Protein AF-A0A9D8DYU2-F1 (afdb_monomer_lite)

Radius of gyration: 23.13 Å; chains: 1; bounding box: 58×25×60 Å

Secondary structure (DSSP, 8-state):
--HHHHHHHHHHHHHHHHHHHHHHHHHHHHHHHHHHHHHHHHHHHHHHHHHHHHTPPPS-TTS-HHHHHHHHHHHHHHHHHHHHHHHTS---

Foldseek 3Di:
DDPVVVVVVVVVVVVVVCVVVVVVVVLVVVLVVLVVVLVVLVVLLVVLVVCVVVVHDRPDPPDDSVVSNVVSVVVNVVSVVVSVVSVPPDPD

Sequence (92 aa):
MGFMDKVKETAAKAGEAAKDAGKAAQDKIEEQKVKKKISDLKEQLGGVVFAQRTGAANPSADASFDATIDRLVGEITEQETALAAVGETPAE

Structure (mmCIF, N/CA/C/O backbone):
data_AF-A0A9D8DYU2-F1
#
_entry.id   AF-A0A9D8DYU2-F1
#
loop_
_atom_site.group_PDB
_atom_site.id
_atom_site.type_symbol
_atom_site.label_atom_id
_atom_site.label_alt_id
_atom_site.label_comp_id
_atom_site.label_asym_id
_atom_site.label_entity_id
_atom_site.label_seq_id
_atom_site.pdbx_PDB_ins_code
_atom_site.Cartn_x
_atom_site.Cartn_y
_atom_site.Cartn_z
_atom_site.occupancy
_atom_site.B_iso_or_equiv
_atom_site.auth_seq_id
_atom_site.auth_comp_id
_atom_site.auth_asym_id
_atom_site.auth_atom_id
_atom_site.pdbx_PDB_model_num
ATOM 1 N N . MET A 1 1 ? -39.694 11.862 40.448 1.00 58.50 1 MET A N 1
ATOM 2 C CA . MET A 1 1 ? -38.607 12.251 39.525 1.00 58.50 1 MET A CA 1
ATOM 3 C C . MET A 1 1 ? -39.180 13.201 38.490 1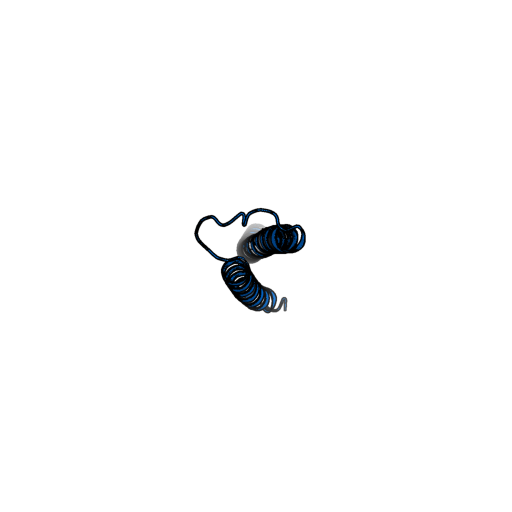.00 58.50 1 MET A C 1
ATOM 5 O O . MET A 1 1 ? -39.986 12.780 37.667 1.00 58.50 1 MET A O 1
ATOM 9 N N . GLY A 1 2 ? -38.890 14.497 38.625 1.00 72.50 2 GLY A N 1
ATOM 10 C CA . GLY A 1 2 ? -39.430 15.529 37.735 1.00 72.50 2 GLY A CA 1
ATOM 11 C C . GLY A 1 2 ? -38.836 15.433 36.330 1.00 72.50 2 GLY A C 1
ATOM 12 O O . GLY A 1 2 ? -37.776 14.845 36.143 1.00 72.50 2 GLY A O 1
ATOM 13 N N . PHE A 1 3 ? -39.495 16.040 35.343 1.00 71.50 3 PHE A N 1
ATOM 14 C CA . PHE A 1 3 ? -39.011 16.125 33.956 1.00 71.50 3 PHE A CA 1
ATOM 15 C C . PHE A 1 3 ? -37.538 16.574 33.850 1.00 71.50 3 PHE A C 1
ATOM 17 O O . PHE A 1 3 ? -36.810 16.077 32.998 1.00 71.50 3 PHE A O 1
ATOM 24 N N . MET A 1 4 ? -37.080 17.437 34.764 1.00 73.62 4 MET A N 1
ATOM 25 C CA . MET A 1 4 ? -35.688 17.899 34.861 1.00 73.62 4 MET A CA 1
ATOM 26 C C . MET A 1 4 ? -34.679 16.764 35.126 1.00 73.62 4 MET A C 1
ATOM 28 O O . MET A 1 4 ? -33.556 16.811 34.632 1.00 73.62 4 MET A O 1
ATOM 32 N N . ASP A 1 5 ? -35.089 15.737 35.873 1.00 76.50 5 ASP A N 1
ATOM 33 C CA . ASP A 1 5 ? -34.271 14.568 36.216 1.00 76.50 5 ASP A CA 1
ATOM 34 C C . ASP A 1 5 ? -34.089 13.660 34.987 1.00 76.50 5 ASP A C 1
ATOM 36 O O . ASP A 1 5 ? -32.972 13.288 34.640 1.00 76.50 5 ASP A O 1
ATOM 40 N N . LYS A 1 6 ? -35.173 13.441 34.223 1.00 68.50 6 LYS A N 1
ATOM 41 C CA . LYS A 1 6 ? -35.148 12.725 32.932 1.00 68.50 6 LYS A CA 1
ATOM 42 C C . LYS A 1 6 ? -34.305 13.437 31.876 1.00 68.50 6 LYS A C 1
ATOM 44 O O . LYS A 1 6 ? -33.606 12.783 31.105 1.00 68.50 6 LYS A O 1
ATOM 49 N N . VAL A 1 7 ? -34.367 14.769 31.823 1.00 70.12 7 VAL A N 1
ATOM 50 C CA . VAL A 1 7 ? -33.569 15.570 30.879 1.00 70.12 7 VAL A CA 1
ATOM 51 C C . VAL A 1 7 ? -32.082 15.493 31.223 1.00 70.12 7 VAL A C 1
ATOM 53 O O . VAL A 1 7 ? -31.272 15.288 30.322 1.00 70.12 7 VAL A O 1
ATOM 56 N N . LYS A 1 8 ? -31.710 15.579 32.507 1.00 67.56 8 LYS A N 1
ATOM 57 C CA . LYS A 1 8 ? -30.318 15.372 32.941 1.00 67.56 8 LYS A CA 1
ATOM 58 C C . LYS A 1 8 ? -29.814 13.969 32.618 1.00 67.56 8 LYS A C 1
ATOM 60 O O . LYS A 1 8 ? -28.703 13.839 32.117 1.00 67.56 8 LYS A O 1
ATOM 65 N N . GLU A 1 9 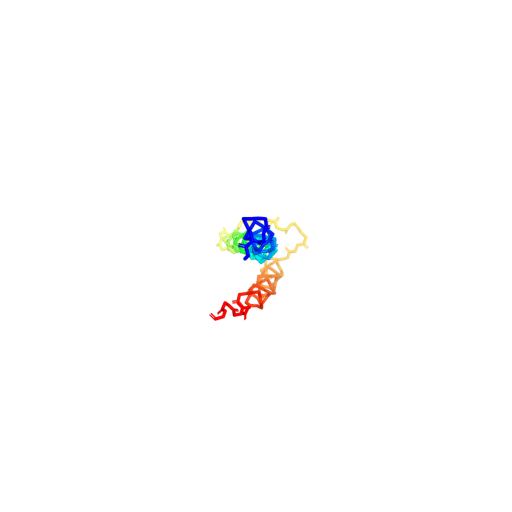? -30.627 12.943 32.852 1.00 73.81 9 GLU A N 1
ATOM 66 C CA . GLU A 1 9 ? -30.263 11.557 32.541 1.00 73.81 9 GLU A CA 1
ATOM 67 C C . GLU A 1 9 ? -30.099 11.333 31.026 1.00 73.81 9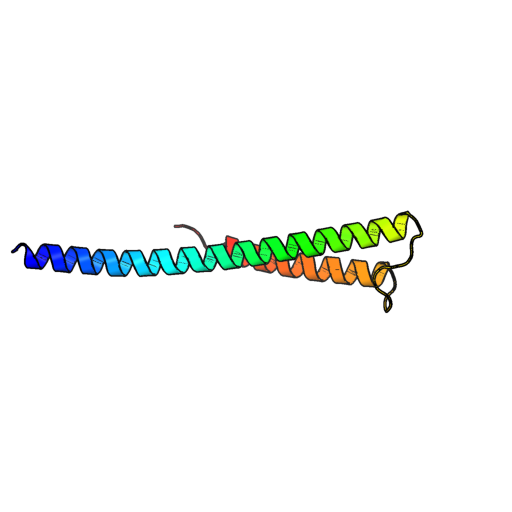 GLU A C 1
ATOM 69 O O . GLU A 1 9 ? -29.168 10.663 30.585 1.00 73.81 9 GLU A O 1
ATOM 74 N N . THR A 1 10 ? -30.951 11.962 30.210 1.00 65.00 10 THR A N 1
ATOM 75 C CA . THR A 1 10 ? -30.860 11.905 28.741 1.00 65.00 10 THR A CA 1
ATOM 76 C C . THR A 1 10 ? -29.631 12.655 28.226 1.00 65.00 10 THR A C 1
ATOM 78 O O . THR A 1 10 ? -28.947 12.167 27.334 1.00 65.00 10 THR A O 1
ATOM 81 N N . ALA A 1 11 ? -29.309 13.814 28.806 1.00 64.75 11 ALA A N 1
ATOM 82 C CA . ALA A 1 11 ? -28.110 14.574 28.465 1.00 64.75 11 ALA A CA 1
ATOM 83 C C . ALA A 1 11 ? -26.820 13.840 28.874 1.00 64.75 11 ALA A C 1
ATOM 85 O O . ALA A 1 11 ? -25.852 13.849 28.118 1.00 64.75 11 ALA A O 1
ATOM 86 N N . ALA A 1 12 ? -26.817 13.166 30.030 1.00 64.81 12 ALA A N 1
ATOM 87 C CA . ALA A 1 12 ? -25.703 12.325 30.462 1.00 64.81 12 ALA A CA 1
ATOM 88 C C . ALA A 1 12 ? -25.497 11.134 29.508 1.00 64.81 12 ALA A C 1
ATOM 90 O O . ALA A 1 12 ? -24.396 10.952 28.993 1.00 64.81 12 ALA A O 1
ATOM 91 N N . LYS A 1 13 ? -26.574 10.413 29.160 1.00 64.44 13 LYS A N 1
ATOM 92 C CA . LYS A 1 13 ? -26.531 9.314 28.176 1.00 64.44 13 LYS A CA 1
ATOM 93 C C . LYS A 1 13 ? -26.127 9.777 26.773 1.00 64.44 13 LYS A C 1
ATOM 95 O O . LYS A 1 13 ? -25.392 9.074 26.090 1.00 64.44 13 LYS A O 1
ATOM 100 N N . ALA A 1 14 ? -26.559 10.964 26.346 1.00 59.78 14 ALA A N 1
ATOM 101 C CA . ALA A 1 14 ? -26.146 11.549 25.070 1.00 59.78 14 ALA A CA 1
ATOM 102 C C . ALA A 1 14 ? -24.659 11.947 25.065 1.00 59.78 14 ALA A C 1
ATOM 104 O O . ALA A 1 14 ? -23.986 11.794 24.048 1.00 59.78 14 ALA A O 1
ATOM 105 N N . GLY A 1 15 ? -24.134 12.428 26.197 1.00 60.53 15 GLY A N 1
ATOM 106 C CA . GLY A 1 15 ? -22.716 12.752 26.363 1.00 60.53 15 GLY A CA 1
ATOM 107 C C . GLY A 1 15 ? -21.800 11.523 26.366 1.00 60.53 15 GLY A C 1
ATOM 108 O O . GLY A 1 15 ? -20.704 11.592 25.813 1.00 60.53 15 GLY A O 1
ATOM 109 N N . GLU A 1 16 ? -22.246 10.402 26.939 1.00 61.06 16 GLU A N 1
ATOM 110 C CA . GLU A 1 16 ? -21.552 9.106 26.847 1.00 61.06 16 GLU A CA 1
ATOM 111 C C . GLU A 1 16 ? -21.603 8.539 25.422 1.00 61.06 16 GLU A C 1
ATOM 113 O O . GLU A 1 16 ? -20.553 8.289 24.833 1.00 61.06 16 GLU A O 1
ATOM 118 N N . ALA A 1 17 ? -22.785 8.492 24.794 1.00 60.28 17 ALA A N 1
ATOM 119 C CA . ALA A 1 17 ? -22.931 8.017 23.414 1.00 60.28 17 ALA A CA 1
ATOM 120 C C . ALA A 1 17 ? -22.102 8.832 22.400 1.00 60.28 17 ALA A C 1
ATOM 122 O O . ALA A 1 17 ? -21.583 8.282 21.430 1.00 60.28 17 ALA A O 1
ATOM 123 N N . ALA A 1 18 ? -21.935 10.140 22.625 1.00 59.03 18 ALA A N 1
ATOM 124 C CA . ALA A 1 18 ? -21.097 10.992 21.784 1.00 59.03 18 ALA A CA 1
ATOM 125 C C . ALA A 1 18 ? -19.593 10.689 21.920 1.00 59.03 18 ALA A C 1
ATOM 127 O O . ALA A 1 18 ? -18.855 10.825 20.943 1.00 59.03 18 ALA A O 1
ATOM 128 N N . LYS A 1 19 ? -19.123 10.278 23.106 1.00 60.12 19 LYS A N 1
ATOM 129 C CA . LYS A 1 19 ? -17.711 9.927 23.325 1.00 60.12 19 LYS A CA 1
ATOM 130 C C . LYS A 1 19 ? -17.352 8.595 22.674 1.00 60.12 19 LYS A C 1
ATOM 132 O O . LYS A 1 19 ? -16.316 8.523 22.014 1.00 60.12 19 LYS A O 1
ATOM 137 N N . ASP A 1 20 ? -18.212 7.588 22.801 1.00 60.34 20 ASP A N 1
ATOM 138 C CA . ASP A 1 20 ? -17.986 6.279 22.177 1.00 60.34 20 ASP A CA 1
ATOM 139 C C . ASP A 1 20 ? -18.145 6.334 20.652 1.00 60.34 20 ASP A C 1
ATOM 141 O O . ASP A 1 20 ? -17.309 5.801 19.920 1.00 60.34 20 ASP A O 1
ATOM 145 N N . ALA A 1 21 ? -19.123 7.092 20.141 1.00 58.25 21 ALA A N 1
ATOM 146 C CA . ALA A 1 21 ? -19.253 7.330 18.702 1.00 58.25 21 ALA A CA 1
ATOM 147 C C . ALA A 1 21 ? -18.070 8.130 18.122 1.00 58.25 21 ALA A C 1
ATOM 149 O O . ALA A 1 21 ? -17.660 7.891 16.986 1.00 58.25 21 ALA A O 1
ATOM 150 N N . GLY A 1 22 ? -17.504 9.066 18.893 1.00 62.31 22 GLY A N 1
ATOM 151 C CA . GLY A 1 22 ? -16.337 9.849 18.489 1.00 62.31 22 GLY A CA 1
ATOM 152 C C . GLY A 1 22 ? -15.070 9.005 18.336 1.00 62.31 22 GLY A C 1
ATOM 153 O O . GLY A 1 22 ? -14.343 9.185 17.360 1.00 62.31 22 GLY A O 1
ATOM 154 N N . LYS A 1 23 ? -14.836 8.056 19.251 1.00 62.84 23 LYS A N 1
ATOM 155 C CA . LYS A 1 23 ? -13.713 7.108 19.159 1.00 62.84 23 LYS A CA 1
ATOM 156 C C . LYS A 1 23 ? -13.876 6.154 17.980 1.00 62.84 23 LYS A C 1
ATOM 158 O O . LYS A 1 23 ? -13.026 6.142 17.100 1.00 62.84 23 LYS A O 1
ATOM 163 N N . ALA A 1 24 ? -15.034 5.504 17.865 1.00 64.12 24 ALA A N 1
ATOM 164 C CA . ALA A 1 24 ? -15.317 4.594 16.755 1.00 64.12 24 ALA A CA 1
ATOM 165 C C . ALA A 1 24 ? -15.231 5.276 15.372 1.00 64.12 24 ALA A C 1
ATOM 167 O O . ALA A 1 24 ? -14.877 4.644 14.375 1.00 64.12 24 ALA A O 1
ATOM 168 N N . ALA A 1 25 ? -15.551 6.573 15.287 1.00 64.94 25 ALA A N 1
ATOM 169 C CA . ALA A 1 25 ? -15.366 7.352 14.066 1.00 64.94 25 ALA A CA 1
ATOM 170 C C . ALA A 1 25 ? -13.886 7.650 13.773 1.00 64.94 25 ALA A C 1
ATOM 172 O O . ALA A 1 25 ? -13.478 7.572 12.614 1.00 64.94 25 ALA A O 1
ATOM 173 N N . GLN A 1 26 ? -13.085 7.980 14.790 1.00 67.56 26 GLN A N 1
ATOM 174 C CA . GLN A 1 26 ? -11.644 8.195 14.628 1.00 67.56 26 GLN A CA 1
ATOM 175 C C . GLN A 1 26 ? -10.938 6.909 14.196 1.00 67.56 26 GLN A C 1
ATOM 177 O O . GLN A 1 26 ? -10.245 6.931 13.180 1.00 67.56 26 GLN A O 1
ATOM 182 N N . ASP A 1 27 ? -11.214 5.790 14.867 1.00 70.31 27 ASP A N 1
ATOM 183 C CA . ASP A 1 27 ? -10.611 4.487 14.562 1.00 70.31 27 ASP A CA 1
ATOM 184 C C . ASP A 1 27 ? -10.919 4.052 13.119 1.00 70.31 27 ASP A C 1
ATOM 186 O O . ASP A 1 27 ? -10.024 3.664 12.365 1.00 70.31 27 ASP A O 1
ATOM 190 N N . LYS A 1 28 ? -12.166 4.239 12.657 1.00 74.88 28 LYS A N 1
ATOM 191 C CA . LYS A 1 28 ? -12.537 3.975 11.254 1.00 74.88 28 LYS A CA 1
ATOM 192 C C . LYS A 1 28 ? -11.804 4.869 10.259 1.00 74.88 28 LYS A C 1
ATOM 194 O O . LYS A 1 28 ? -11.458 4.412 9.170 1.00 74.88 28 LYS A O 1
ATOM 199 N N . ILE A 1 29 ? -11.588 6.144 10.579 1.00 78.81 29 ILE A N 1
ATOM 200 C CA . ILE A 1 29 ? -10.856 7.056 9.690 1.00 78.81 29 ILE A CA 1
ATOM 201 C C . ILE A 1 29 ? -9.386 6.639 9.595 1.00 78.81 29 ILE A C 1
ATOM 203 O O . ILE A 1 29 ? -8.808 6.695 8.507 1.00 78.81 29 ILE A O 1
ATOM 207 N N . GLU A 1 30 ? -8.777 6.222 10.703 1.00 78.31 30 GLU A N 1
ATOM 208 C CA . GLU A 1 30 ? -7.400 5.729 10.709 1.00 78.31 30 GLU A CA 1
ATOM 209 C C . GLU A 1 30 ? -7.262 4.422 9.926 1.00 78.31 30 GLU A C 1
ATOM 211 O O . GLU A 1 30 ? -6.399 4.330 9.050 1.00 78.31 30 GLU A O 1
ATOM 216 N N . GLU A 1 31 ? -8.182 3.476 10.115 1.00 81.12 31 GLU A N 1
ATOM 217 C CA . GLU A 1 31 ? -8.230 2.227 9.351 1.00 81.12 31 GLU A CA 1
ATOM 218 C C . GLU A 1 31 ? -8.320 2.486 7.837 1.00 81.12 31 GLU A C 1
ATOM 220 O O . GLU A 1 31 ? -7.564 1.920 7.043 1.00 81.12 31 GLU A O 1
ATOM 225 N N . GLN A 1 32 ? -9.209 3.392 7.418 1.00 85.19 32 GLN A N 1
ATOM 226 C CA . GLN A 1 32 ? -9.367 3.753 6.007 1.00 85.19 32 GLN A CA 1
ATOM 227 C C . GLN A 1 32 ? -8.112 4.424 5.437 1.00 85.19 32 GLN A C 1
ATOM 229 O O . GLN A 1 32 ? -7.739 4.166 4.291 1.00 85.19 32 GLN A O 1
ATOM 234 N N . LYS A 1 33 ? -7.419 5.254 6.227 1.00 86.19 33 LYS A N 1
ATOM 235 C CA . LYS A 1 33 ? -6.142 5.855 5.815 1.00 86.19 33 LYS A CA 1
ATOM 236 C C . LYS A 1 33 ? -5.066 4.794 5.608 1.00 86.19 33 LYS A C 1
ATOM 238 O O . LYS A 1 33 ? -4.354 4.861 4.608 1.00 86.19 33 LYS A O 1
ATOM 243 N N . VAL A 1 34 ? -4.948 3.828 6.518 1.00 85.88 34 VAL A N 1
ATOM 244 C CA . VAL A 1 34 ? -3.967 2.738 6.405 1.00 85.88 34 VAL A CA 1
ATOM 245 C C . VAL A 1 34 ? -4.292 1.846 5.203 1.00 85.88 34 VAL A C 1
ATOM 247 O O . VAL A 1 34 ? -3.415 1.598 4.378 1.00 85.88 34 VAL A O 1
ATOM 250 N N . LYS A 1 35 ? -5.563 1.467 5.011 1.00 87.19 35 LYS A N 1
ATOM 251 C CA . LYS A 1 35 ? -6.020 0.718 3.823 1.00 87.19 35 LYS A CA 1
ATOM 252 C C . LYS A 1 35 ? -5.694 1.439 2.519 1.00 87.19 35 LYS A C 1
ATOM 254 O O . LYS A 1 35 ? -5.209 0.812 1.578 1.00 87.19 35 LYS A O 1
ATOM 259 N N . LYS A 1 36 ? -5.920 2.755 2.467 1.00 90.69 36 LYS A N 1
ATOM 260 C CA . LYS A 1 36 ? -5.582 3.563 1.293 1.00 90.69 36 LYS A CA 1
ATOM 261 C C . LYS A 1 36 ? -4.079 3.542 1.010 1.00 90.69 36 LYS A C 1
ATOM 263 O O . LYS A 1 36 ? -3.698 3.255 -0.117 1.00 90.69 36 LYS A O 1
ATOM 268 N N . LYS A 1 37 ? -3.240 3.745 2.032 1.00 89.75 37 LYS A N 1
ATOM 269 C CA . LYS A 1 37 ? -1.777 3.664 1.887 1.00 89.75 37 LYS A CA 1
ATOM 270 C C . LYS A 1 37 ? -1.322 2.303 1.360 1.00 89.75 37 LYS A C 1
ATOM 272 O O . LYS A 1 37 ? -0.498 2.256 0.455 1.00 89.75 37 LYS A O 1
ATOM 277 N N . ILE A 1 38 ? -1.876 1.206 1.881 1.00 91.19 38 ILE A N 1
ATOM 278 C CA . ILE A 1 38 ? -1.572 -0.150 1.393 1.00 91.19 38 ILE A CA 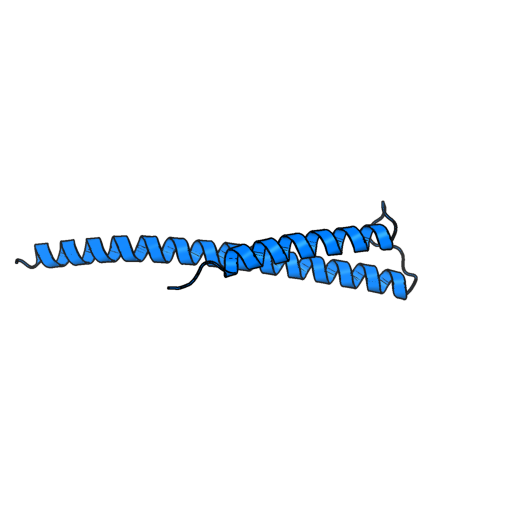1
ATOM 279 C C . ILE A 1 38 ? -1.948 -0.287 -0.086 1.00 91.19 38 ILE A C 1
ATOM 281 O O . ILE A 1 38 ? -1.179 -0.849 -0.862 1.00 91.19 38 ILE A O 1
ATOM 285 N N . SER A 1 39 ? -3.110 0.235 -0.489 1.00 93.06 39 SER A N 1
ATOM 286 C CA . SER A 1 39 ? -3.538 0.224 -1.891 1.00 93.06 39 SER A CA 1
ATOM 287 C C . SER A 1 39 ? -2.571 1.002 -2.786 1.00 93.06 39 SER A C 1
ATOM 289 O O . SER A 1 39 ? -2.135 0.468 -3.803 1.00 93.06 39 SER A O 1
ATOM 291 N N . ASP A 1 40 ? -2.192 2.217 -2.384 1.00 93.75 40 ASP A N 1
ATOM 292 C CA . ASP A 1 40 ? -1.255 3.063 -3.133 1.00 93.75 40 ASP A CA 1
ATOM 293 C C . ASP A 1 40 ? 0.127 2.390 -3.266 1.00 93.75 40 ASP A C 1
ATOM 295 O O . ASP A 1 40 ? 0.760 2.448 -4.321 1.00 93.75 40 ASP A O 1
ATOM 299 N N . LEU A 1 41 ? 0.604 1.711 -2.215 1.00 93.19 41 LEU A N 1
ATOM 300 C CA . LEU A 1 41 ? 1.865 0.961 -2.243 1.00 93.19 41 LEU A CA 1
ATOM 301 C C . LEU A 1 41 ? 1.786 -0.276 -3.152 1.00 93.19 41 LEU A C 1
ATOM 303 O O . LEU A 1 41 ? 2.731 -0.560 -3.888 1.00 93.19 41 LEU A O 1
ATOM 307 N N . LYS A 1 42 ? 0.660 -1.001 -3.144 1.00 93.12 42 LYS A N 1
ATOM 308 C CA . LYS A 1 42 ? 0.433 -2.152 -4.036 1.00 93.12 42 LYS A CA 1
ATOM 309 C C . LYS A 1 42 ? 0.371 -1.735 -5.502 1.00 93.12 42 LYS A C 1
ATOM 311 O O . LYS A 1 42 ? 0.898 -2.447 -6.355 1.00 93.12 42 LYS A O 1
ATOM 316 N N . GLU A 1 43 ? -0.233 -0.588 -5.796 1.00 94.25 43 GLU A N 1
ATOM 317 C CA . GLU A 1 43 ? -0.252 -0.024 -7.147 1.00 94.25 43 GLU A CA 1
ATOM 318 C C . GLU A 1 43 ? 1.162 0.346 -7.613 1.00 94.25 43 GLU A C 1
ATOM 320 O O . GLU A 1 43 ? 1.572 -0.045 -8.708 1.00 94.25 43 GLU A O 1
ATOM 325 N N . GLN A 1 44 ? 1.948 1.001 -6.752 1.00 92.38 44 GLN A N 1
ATOM 326 C CA . GLN A 1 44 ? 3.357 1.296 -7.030 1.00 92.38 44 GLN A CA 1
ATOM 327 C C . GLN A 1 44 ? 4.170 0.022 -7.280 1.00 92.38 44 GLN A C 1
ATOM 329 O O . GLN A 1 44 ? 4.906 -0.048 -8.265 1.00 92.38 44 GLN A O 1
ATOM 334 N N . LEU A 1 45 ? 3.996 -1.009 -6.448 1.00 93.38 45 LEU A N 1
ATOM 335 C CA . LEU A 1 45 ? 4.653 -2.305 -6.631 1.00 93.38 45 LEU A CA 1
ATOM 336 C C . LEU A 1 45 ? 4.282 -2.927 -7.982 1.00 93.38 45 LEU A C 1
ATOM 338 O O . LEU A 1 45 ? 5.162 -3.380 -8.715 1.00 93.38 45 LEU A O 1
ATOM 342 N N . GLY A 1 46 ? 2.997 -2.902 -8.341 1.00 92.12 46 GLY A N 1
ATOM 343 C CA . GLY A 1 46 ? 2.516 -3.369 -9.638 1.00 92.12 46 GLY A CA 1
ATOM 344 C C . GLY A 1 46 ? 3.164 -2.624 -10.806 1.00 92.12 46 GLY A C 1
ATOM 345 O O . GLY A 1 46 ? 3.613 -3.259 -11.759 1.00 92.12 46 GLY A O 1
ATOM 346 N N . GLY A 1 47 ? 3.282 -1.297 -10.710 1.00 92.88 47 GLY A N 1
ATOM 347 C CA . GLY A 1 47 ? 3.954 -0.468 -11.714 1.00 92.88 47 GLY A CA 1
ATOM 348 C C . GLY A 1 47 ? 5.440 -0.802 -11.874 1.00 92.88 47 GLY A C 1
ATOM 349 O O . GLY A 1 47 ? 5.922 -0.945 -12.998 1.00 92.88 47 GLY A O 1
ATOM 350 N N . VAL A 1 48 ? 6.155 -0.994 -10.762 1.00 92.62 48 VAL A N 1
ATOM 351 C CA . VAL A 1 48 ? 7.581 -1.366 -10.756 1.00 92.62 48 VAL A CA 1
ATOM 352 C C . VAL A 1 48 ? 7.787 -2.756 -11.365 1.00 92.62 48 VAL A C 1
ATOM 354 O O . VAL A 1 48 ? 8.630 -2.918 -12.248 1.00 92.62 48 VAL A O 1
ATOM 357 N N . VAL A 1 49 ? 6.993 -3.751 -10.955 1.00 92.75 49 VAL A N 1
ATOM 358 C CA . VAL A 1 49 ? 7.067 -5.121 -11.494 1.00 92.75 49 VAL A CA 1
ATOM 359 C C . VAL A 1 49 ? 6.699 -5.146 -12.976 1.00 92.75 49 VAL A C 1
ATOM 361 O O . VAL A 1 49 ? 7.355 -5.828 -13.762 1.00 92.75 49 VAL A O 1
ATOM 364 N N . PHE A 1 50 ? 5.680 -4.390 -13.386 1.00 93.19 50 PHE A N 1
ATOM 365 C CA . PHE A 1 50 ? 5.318 -4.271 -14.795 1.00 93.19 50 PHE A CA 1
ATOM 366 C C . PHE A 1 50 ? 6.478 -3.695 -15.611 1.00 93.19 50 PHE A C 1
ATOM 368 O O . PHE A 1 50 ? 6.890 -4.317 -16.588 1.00 93.19 50 PHE A O 1
ATOM 375 N N . ALA A 1 51 ? 7.067 -2.580 -15.169 1.00 91.44 51 ALA A N 1
ATOM 376 C CA . ALA A 1 51 ? 8.216 -1.967 -15.830 1.00 91.44 51 ALA A CA 1
ATOM 377 C C . ALA A 1 51 ? 9.419 -2.924 -15.921 1.00 91.44 51 ALA A C 1
ATOM 379 O O . ALA A 1 51 ? 10.031 -3.031 -16.986 1.00 91.44 51 ALA A O 1
ATOM 380 N N . GLN A 1 52 ? 9.699 -3.687 -14.857 1.00 92.25 52 GLN A N 1
ATOM 381 C CA . GLN A 1 52 ? 10.733 -4.729 -14.852 1.00 92.25 52 GLN A CA 1
ATOM 382 C C . GLN A 1 52 ? 10.461 -5.791 -15.928 1.00 92.25 52 GLN A C 1
ATOM 384 O O . GLN A 1 52 ? 11.366 -6.192 -16.660 1.00 92.25 52 GLN A O 1
ATOM 389 N N . ARG A 1 53 ? 9.205 -6.242 -16.052 1.00 92.56 53 ARG A N 1
ATOM 390 C CA . ARG A 1 53 ? 8.798 -7.292 -17.001 1.00 92.56 53 ARG A CA 1
ATOM 391 C C . ARG A 1 53 ? 8.771 -6.819 -18.448 1.00 92.56 53 ARG A C 1
ATOM 393 O O . ARG A 1 53 ? 9.039 -7.619 -19.340 1.00 92.56 53 ARG A O 1
ATOM 400 N N . THR A 1 54 ? 8.467 -5.548 -18.687 1.00 93.56 54 THR A N 1
ATOM 401 C CA . THR A 1 54 ? 8.461 -4.963 -20.033 1.00 93.56 54 THR A CA 1
ATOM 402 C C . THR A 1 54 ? 9.826 -4.432 -20.466 1.00 93.56 54 THR A C 1
ATOM 404 O O . THR A 1 54 ? 9.946 -3.937 -21.583 1.00 93.56 54 THR A O 1
ATOM 407 N N . GLY A 1 55 ? 10.846 -4.493 -19.601 1.00 86.31 55 GLY A N 1
ATOM 408 C CA . GLY A 1 55 ? 12.157 -3.892 -19.863 1.00 86.31 55 GLY A CA 1
ATOM 409 C C . GLY A 1 55 ? 12.114 -2.362 -19.941 1.00 86.31 55 GLY A C 1
ATOM 410 O O . GLY A 1 55 ? 12.967 -1.755 -20.586 1.00 86.31 55 GLY A O 1
ATOM 411 N N . ALA A 1 56 ? 11.105 -1.739 -19.325 1.00 86.06 56 ALA A N 1
ATOM 412 C CA . ALA A 1 56 ? 11.025 -0.289 -19.211 1.00 86.06 56 ALA A CA 1
ATOM 413 C C . ALA A 1 56 ? 12.027 0.219 -18.160 1.00 86.06 56 ALA A C 1
ATOM 415 O O . ALA A 1 56 ? 12.579 -0.555 -17.378 1.00 86.06 56 ALA A O 1
ATOM 416 N N . ALA A 1 57 ? 12.275 1.529 -18.138 1.00 82.31 57 ALA A N 1
ATOM 417 C CA . ALA A 1 57 ? 13.129 2.134 -17.120 1.00 82.31 57 ALA A CA 1
ATOM 418 C C . ALA A 1 57 ? 12.510 1.977 -15.722 1.00 82.31 57 ALA A C 1
ATOM 420 O O . ALA A 1 57 ? 11.288 2.060 -15.573 1.00 82.31 57 ALA A O 1
ATOM 421 N N . ASN A 1 58 ? 13.348 1.773 -14.698 1.00 78.25 58 ASN A N 1
ATOM 422 C CA . ASN A 1 58 ? 12.864 1.756 -13.321 1.00 78.25 58 ASN A CA 1
ATOM 423 C C . ASN A 1 58 ? 12.287 3.141 -12.985 1.00 78.25 58 ASN A C 1
ATOM 425 O O . ASN A 1 58 ? 13.001 4.133 -13.147 1.00 78.25 58 ASN A O 1
ATOM 429 N N . PRO A 1 59 ? 11.027 3.240 -12.520 1.00 75.62 59 PRO A N 1
ATOM 430 C CA . PRO A 1 59 ? 10.481 4.510 -12.045 1.00 75.62 59 PRO A CA 1
ATOM 431 C C . PRO A 1 59 ? 11.259 5.083 -10.849 1.00 75.62 59 PRO A C 1
ATOM 433 O O . PRO A 1 59 ? 11.213 6.288 -10.612 1.00 75.62 59 PRO A O 1
ATOM 4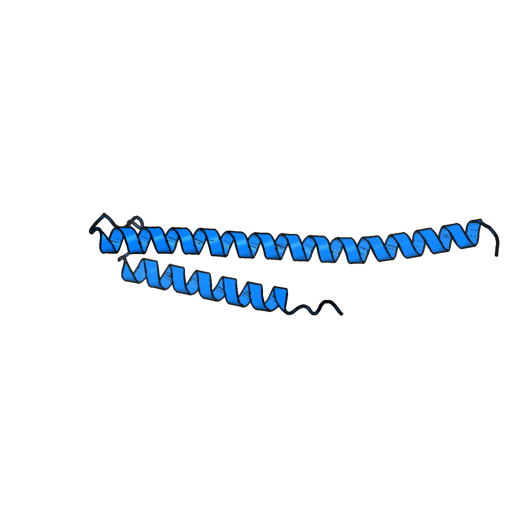36 N N . SER A 1 60 ? 11.992 4.247 -10.110 1.00 74.50 60 SER A N 1
ATOM 437 C CA . SER A 1 60 ? 12.899 4.678 -9.050 1.00 74.50 60 SER A CA 1
ATOM 438 C C . SER A 1 60 ? 14.292 4.939 -9.630 1.00 74.50 60 SER A C 1
ATOM 440 O O . SER A 1 60 ? 15.033 4.001 -9.918 1.00 74.50 60 SER A O 1
ATOM 442 N N . ALA A 1 61 ? 14.654 6.215 -9.786 1.00 69.50 61 ALA A N 1
ATOM 443 C CA . ALA A 1 61 ? 15.922 6.633 -10.395 1.00 69.50 61 ALA A CA 1
ATOM 444 C C . ALA A 1 61 ? 17.171 6.163 -9.620 1.00 69.50 61 ALA A C 1
ATOM 446 O O . ALA A 1 61 ? 18.220 5.948 -10.221 1.00 69.50 61 ALA A O 1
ATOM 447 N N . ASP A 1 62 ? 17.045 5.971 -8.303 1.00 74.06 62 ASP A N 1
ATOM 448 C CA . ASP A 1 62 ? 18.176 5.741 -7.394 1.00 74.06 62 ASP A CA 1
ATOM 449 C C . ASP A 1 62 ? 18.346 4.278 -6.938 1.00 74.06 62 ASP A C 1
ATOM 451 O O . ASP A 1 62 ? 19.201 3.988 -6.102 1.00 74.06 62 ASP A O 1
ATOM 455 N N . ALA A 1 63 ? 17.532 3.338 -7.438 1.00 79.50 63 ALA A N 1
ATOM 456 C CA . ALA A 1 63 ? 17.543 1.948 -6.972 1.00 79.50 63 ALA A CA 1
ATOM 457 C C . ALA A 1 63 ? 17.310 0.935 -8.102 1.00 79.50 63 ALA A C 1
ATOM 459 O O . ALA A 1 63 ? 16.653 1.224 -9.099 1.00 79.50 63 ALA A O 1
ATOM 460 N N . SER A 1 64 ? 17.828 -0.285 -7.938 1.00 87.56 64 SER A N 1
ATOM 461 C CA . SER A 1 64 ? 17.494 -1.425 -8.804 1.00 87.56 64 SER A CA 1
ATOM 462 C C . SER A 1 64 ? 16.040 -1.854 -8.608 1.00 87.56 64 SER A C 1
ATOM 464 O O . SER A 1 64 ? 15.497 -1.685 -7.519 1.00 87.56 64 SER A O 1
ATOM 466 N N . PHE A 1 65 ? 15.436 -2.482 -9.622 1.00 88.44 65 PHE A N 1
ATOM 467 C CA . PHE A 1 65 ? 14.070 -3.015 -9.532 1.00 88.44 65 PHE A CA 1
ATOM 468 C C . PHE A 1 65 ? 13.863 -3.894 -8.298 1.00 88.44 65 PHE A C 1
ATOM 470 O O . PHE A 1 65 ? 12.908 -3.675 -7.562 1.00 88.44 65 PHE A O 1
ATOM 477 N N . ASP A 1 66 ? 14.782 -4.828 -8.039 1.00 89.56 66 ASP A N 1
ATOM 478 C CA . ASP A 1 66 ? 14.678 -5.742 -6.898 1.00 89.56 66 ASP A CA 1
ATOM 479 C C . ASP A 1 66 ? 14.727 -4.989 -5.562 1.00 89.56 66 ASP A C 1
ATOM 481 O O . ASP A 1 66 ? 13.885 -5.210 -4.703 1.00 89.56 66 ASP A O 1
ATOM 485 N N . ALA A 1 67 ? 15.614 -3.998 -5.424 1.00 90.69 67 ALA A N 1
ATOM 486 C CA . ALA A 1 67 ? 15.687 -3.169 -4.220 1.00 90.69 67 ALA A CA 1
ATOM 487 C C . ALA A 1 67 ? 14.417 -2.322 -4.011 1.00 90.69 67 ALA A C 1
ATOM 489 O O . ALA A 1 67 ? 13.961 -2.146 -2.880 1.00 90.69 67 ALA A O 1
ATOM 490 N N . THR A 1 68 ? 13.827 -1.800 -5.092 1.00 89.81 68 THR A N 1
ATOM 491 C CA . THR A 1 68 ? 12.546 -1.082 -5.036 1.00 89.81 68 THR A CA 1
ATOM 492 C C . THR A 1 68 ? 11.400 -2.021 -4.648 1.00 89.81 68 THR A C 1
ATOM 494 O O . THR A 1 68 ? 10.566 -1.651 -3.824 1.00 89.81 68 THR A O 1
ATOM 497 N N . ILE A 1 69 ? 11.365 -3.233 -5.207 1.00 92.94 69 ILE A N 1
ATOM 498 C CA . ILE A 1 69 ? 10.361 -4.260 -4.904 1.00 92.94 69 ILE A CA 1
ATOM 499 C C . ILE A 1 69 ? 10.462 -4.697 -3.441 1.00 92.94 69 ILE A C 1
ATOM 501 O O . ILE A 1 69 ? 9.455 -4.646 -2.740 1.00 92.94 69 ILE A O 1
ATOM 505 N N . ASP A 1 70 ? 11.657 -5.054 -2.965 1.00 94.06 70 ASP A N 1
ATOM 506 C CA . ASP A 1 70 ? 11.889 -5.491 -1.583 1.00 94.06 70 ASP A CA 1
ATOM 507 C C . ASP A 1 70 ? 11.447 -4.423 -0.582 1.00 94.06 70 ASP A C 1
ATOM 509 O O . ASP A 1 70 ? 10.754 -4.715 0.395 1.00 94.06 70 ASP A O 1
ATOM 513 N N . ARG A 1 71 ? 11.781 -3.158 -0.865 1.00 93.00 71 ARG A N 1
ATOM 514 C CA . ARG A 1 71 ? 11.331 -2.021 -0.063 1.00 93.00 71 ARG A CA 1
ATOM 515 C C . ARG A 1 71 ? 9.805 -1.916 -0.033 1.00 93.00 71 ARG A C 1
ATOM 517 O O . ARG A 1 71 ? 9.231 -1.828 1.048 1.00 93.00 71 ARG A O 1
ATOM 524 N N . LEU A 1 72 ? 9.147 -1.922 -1.195 1.00 93.56 72 LEU A N 1
ATOM 525 C CA . LEU A 1 72 ? 7.689 -1.790 -1.280 1.00 93.56 72 LEU A CA 1
ATOM 526 C C . LEU A 1 72 ? 6.969 -2.958 -0.598 1.00 93.56 72 LEU A C 1
ATOM 528 O O . LEU A 1 72 ? 5.987 -2.739 0.104 1.00 93.56 72 LEU A O 1
ATOM 532 N N . VAL A 1 73 ? 7.464 -4.187 -0.758 1.00 94.94 73 VAL A N 1
ATOM 533 C CA . VAL A 1 73 ? 6.928 -5.373 -0.075 1.00 94.94 73 VAL A CA 1
ATOM 534 C C . VAL A 1 73 ? 7.088 -5.249 1.441 1.00 94.94 73 VAL A C 1
ATOM 536 O O . VAL A 1 73 ? 6.141 -5.547 2.173 1.00 94.94 73 VAL A O 1
ATOM 539 N N . GLY A 1 74 ? 8.241 -4.769 1.917 1.00 94.62 74 GLY A N 1
ATOM 540 C CA . GLY A 1 74 ? 8.474 -4.491 3.334 1.00 94.62 74 GLY A CA 1
ATOM 541 C C . GLY A 1 74 ? 7.485 -3.467 3.891 1.00 94.62 74 GLY A C 1
ATOM 542 O O . GLY A 1 74 ? 6.785 -3.756 4.860 1.00 94.62 74 GLY A O 1
ATOM 543 N N . GLU A 1 75 ? 7.346 -2.317 3.225 1.00 92.75 75 GLU A N 1
ATOM 544 C CA . GLU A 1 75 ? 6.406 -1.263 3.628 1.00 92.75 75 GLU A CA 1
ATOM 545 C C . GLU A 1 75 ? 4.948 -1.761 3.623 1.00 92.75 75 GLU A C 1
ATOM 547 O O . GLU A 1 75 ? 4.205 -1.505 4.569 1.00 92.75 75 GLU A O 1
ATOM 552 N N . ILE A 1 76 ? 4.529 -2.522 2.603 1.00 93.12 76 ILE A N 1
ATOM 553 C CA . ILE A 1 76 ? 3.184 -3.123 2.551 1.00 93.12 76 ILE A CA 1
ATOM 554 C C . ILE A 1 76 ? 2.971 -4.066 3.736 1.00 93.12 76 ILE A C 1
ATOM 556 O O . ILE A 1 76 ? 1.945 -3.968 4.404 1.00 93.12 76 ILE A O 1
ATOM 560 N N . THR A 1 77 ? 3.936 -4.942 4.021 1.00 93.19 77 THR A N 1
ATOM 561 C CA . THR A 1 77 ? 3.838 -5.927 5.109 1.00 93.19 77 THR A CA 1
ATOM 562 C C . THR A 1 77 ? 3.732 -5.246 6.474 1.00 93.19 77 THR A C 1
ATOM 564 O O . THR A 1 77 ? 2.915 -5.643 7.309 1.00 93.19 77 THR A O 1
ATOM 567 N N . GLU A 1 78 ? 4.513 -4.188 6.703 1.00 91.56 78 GLU A N 1
ATOM 568 C CA . GLU A 1 78 ? 4.431 -3.386 7.928 1.00 91.56 78 GLU A CA 1
ATOM 569 C C . GLU A 1 78 ? 3.058 -2.726 8.080 1.00 91.56 78 GLU A C 1
ATOM 571 O O . GLU A 1 78 ? 2.449 -2.796 9.150 1.00 91.56 78 GLU A O 1
ATOM 576 N N . GLN A 1 79 ? 2.537 -2.116 7.011 1.00 88.25 79 GLN A N 1
ATOM 577 C CA . GLN A 1 79 ? 1.227 -1.465 7.049 1.00 88.25 79 GLN A CA 1
ATOM 578 C C . GLN A 1 79 ? 0.080 -2.474 7.195 1.00 88.25 79 GLN A C 1
ATOM 580 O O . GLN A 1 79 ? -0.882 -2.193 7.906 1.00 88.25 79 GLN A O 1
ATOM 585 N N . GLU A 1 80 ? 0.167 -3.651 6.572 1.00 88.38 80 GLU A N 1
ATOM 586 C CA . GLU A 1 80 ? -0.810 -4.733 6.747 1.00 88.38 80 GLU A CA 1
ATOM 587 C C . GLU A 1 80 ? -0.798 -5.279 8.178 1.00 88.38 80 GLU A C 1
ATOM 589 O O . GLU A 1 80 ? -1.862 -5.503 8.753 1.00 88.38 80 GLU A O 1
ATOM 594 N N . THR A 1 81 ? 0.383 -5.409 8.787 1.00 88.75 81 THR A N 1
ATOM 595 C CA . THR A 1 81 ? 0.520 -5.798 10.200 1.00 88.75 81 THR A CA 1
ATOM 596 C C . THR A 1 81 ? -0.080 -4.736 11.125 1.00 88.75 81 THR A C 1
ATOM 598 O O . THR A 1 81 ? -0.828 -5.064 12.046 1.00 88.75 81 THR A O 1
ATOM 601 N N . ALA A 1 82 ? 0.185 -3.453 10.858 1.00 82.56 82 ALA A N 1
ATOM 602 C CA . ALA A 1 82 ? -0.411 -2.348 11.606 1.00 82.56 82 ALA A CA 1
ATOM 603 C C . ALA A 1 82 ? -1.940 -2.310 11.451 1.00 82.56 82 ALA A C 1
ATOM 605 O O . ALA A 1 82 ? -2.655 -2.090 12.426 1.00 82.56 82 ALA A O 1
ATOM 606 N N . LEU A 1 83 ? -2.455 -2.570 10.246 1.00 82.00 83 LEU A N 1
ATOM 607 C CA . LEU A 1 83 ? -3.891 -2.649 9.989 1.00 82.00 83 LEU A CA 1
ATOM 608 C C . LEU A 1 83 ? -4.541 -3.826 10.723 1.00 82.00 83 LEU A C 1
ATOM 610 O O . LEU A 1 83 ? -5.631 -3.663 11.263 1.00 82.00 83 LEU A O 1
ATOM 614 N N . ALA A 1 84 ? -3.888 -4.990 10.753 1.00 79.31 84 ALA A N 1
ATOM 615 C CA . ALA A 1 84 ? -4.369 -6.154 11.492 1.00 79.31 84 ALA A CA 1
ATOM 616 C C . ALA A 1 84 ? -4.466 -5.858 12.997 1.00 79.31 84 ALA A C 1
ATOM 618 O O . ALA A 1 84 ? -5.493 -6.145 13.603 1.00 79.31 84 ALA A O 1
ATOM 619 N N . ALA A 1 85 ? -3.467 -5.174 13.566 1.00 73.69 85 ALA A N 1
ATOM 620 C CA . ALA A 1 85 ? -3.482 -4.754 14.968 1.00 73.69 85 ALA A CA 1
ATOM 621 C C . ALA A 1 85 ? -4.601 -3.743 15.295 1.00 73.69 85 ALA A C 1
ATOM 623 O O . ALA A 1 85 ? -5.111 -3.731 16.413 1.00 73.69 85 ALA A O 1
ATOM 624 N N . VAL A 1 86 ? -5.003 -2.906 14.329 1.00 67.56 86 VAL A N 1
ATOM 625 C CA . VAL A 1 86 ? -6.145 -1.982 14.471 1.00 67.56 86 VAL A CA 1
ATOM 626 C C . VAL A 1 86 ? -7.478 -2.726 14.317 1.00 67.56 86 VAL A C 1
ATOM 628 O O . VAL A 1 86 ? -8.398 -2.501 15.100 1.00 67.56 86 VAL A O 1
ATOM 631 N N . GLY A 1 87 ? -7.576 -3.650 13.356 1.00 59.06 87 GLY A N 1
ATOM 632 C CA . GLY A 1 87 ? -8.775 -4.457 13.097 1.00 59.06 87 GLY A CA 1
ATOM 633 C C . GLY A 1 87 ? -9.065 -5.545 14.140 1.00 59.06 87 GLY A C 1
ATOM 634 O O . GLY A 1 87 ? -10.198 -6.011 14.217 1.00 59.06 87 GLY A O 1
ATOM 635 N N . GLU A 1 88 ? -8.078 -5.929 14.953 1.00 52.09 88 GLU A N 1
ATOM 636 C CA . GLU A 1 88 ? -8.241 -6.828 16.107 1.00 52.09 88 GLU A CA 1
ATOM 637 C C . GLU A 1 88 ? -8.767 -6.132 17.369 1.00 52.09 88 GLU A C 1
ATOM 639 O O . GLU A 1 88 ? -8.955 -6.802 18.384 1.00 52.09 88 GLU A O 1
ATOM 644 N N . THR A 1 89 ? -9.059 -4.823 17.340 1.00 45.78 89 THR A N 1
ATOM 645 C CA . THR A 1 89 ? -9.879 -4.245 18.413 1.00 45.78 89 THR A CA 1
ATOM 646 C C . THR A 1 89 ? -11.268 -4.886 18.347 1.00 45.78 89 THR A C 1
ATOM 648 O O . THR A 1 89 ? -12.006 -4.663 17.383 1.00 45.78 89 THR A O 1
ATOM 651 N N . PRO A 1 90 ? -11.625 -5.747 19.319 1.00 44.12 90 PRO A N 1
ATOM 652 C CA . PRO A 1 90 ? -12.872 -6.472 19.259 1.00 44.12 90 PRO A CA 1
ATOM 653 C C . PRO A 1 90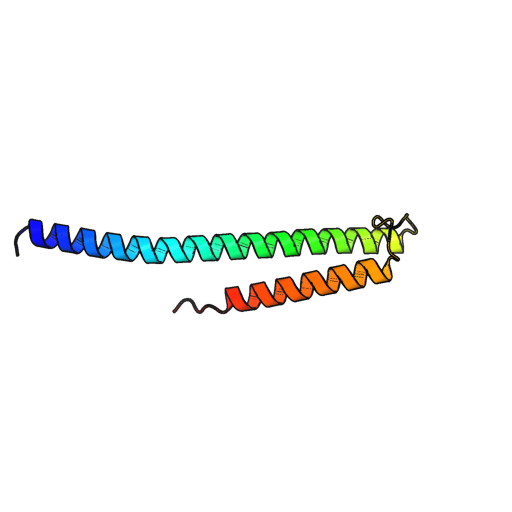 ? -13.983 -5.447 19.443 1.00 44.12 90 PRO A C 1
ATOM 655 O O . PRO A 1 90 ? -14.078 -4.793 20.482 1.00 44.12 90 PRO A O 1
ATOM 658 N N . ALA A 1 91 ? -14.822 -5.307 18.420 1.00 45.53 91 ALA A N 1
ATOM 659 C CA . ALA A 1 91 ? -16.209 -4.986 18.683 1.00 45.53 91 ALA A CA 1
ATOM 660 C C . ALA A 1 91 ? -16.727 -6.096 19.614 1.00 45.53 91 ALA A C 1
ATOM 662 O O . ALA A 1 91 ? -16.684 -7.266 19.232 1.00 45.53 91 ALA A O 1
ATOM 663 N N . GLU A 1 92 ? -17.066 -5.690 20.841 1.00 39.12 92 GLU A N 1
ATOM 664 C CA . GLU A 1 92 ? -17.708 -6.461 21.920 1.00 39.12 92 GLU A CA 1
ATOM 665 C C . GLU A 1 92 ? -18.597 -7.629 21.465 1.00 39.12 92 GLU A C 1
ATOM 667 O O . GLU A 1 92 ? -19.415 -7.442 20.531 1.00 39.12 92 GLU A O 1
#

pLDDT: mean 78.27, std 14.35, range [39.12, 94.94]